Protein AF-M8DMH1-F1 (afdb_monomer)

Organism: NCBI:txid1300222

Nearest PDB structures (foldseek):
  4x42-assembly2_C  TM=5.107E-01  e=1.975E-03  Dengue virus 4 Dominica/814669/1981
  5fuc-assembly2_C  TM=5.162E-01  e=3.017E-02  Homo sapiens
  3uc2-assembly3_C  TM=5.541E-01  e=6.837E-02  Pseudomonas aeruginosa PAO1
  3uc2-assembly4_D  TM=4.811E-01  e=7.220E-02  Pseudomonas aeruginosa PAO1
  1nug-assembly1_A  TM=4.657E-01  e=1.230E+00  Homo sapiens

Mean predicted aligned error: 2.62 Å

Sequence (90 aa):
MHVFGVTKRADGSVVVFLTFAEPAGAASVAFQYSTDQDTWVDAEPDRPVTSTTSYLNIRLPDRASGLYYFRMIVEEGKRAGVSNVASGNI

Solvent-accessible surface area (backbone atoms only — not comparable to full-atom values): 4998 Å² total; per-residue (Å²): 85,42,60,82,48,74,49,79,45,97,89,37,40,30,37,39,34,35,38,40,79,52,41,46,67,36,80,45,75,49,40,31,37,23,77,77,85,76,60,76,41,82,43,54,60,81,60,91,82,51,44,78,42,41,62,53,42,33,54,51,62,70,67,62,66,48,65,36,36,34,36,40,42,28,41,51,47,87,60,47,45,74,50,58,74,23,64,48,80,81

Secondary structure (DSSP, 8-state):
-EEEEEEE-TTS-EEEEEE----TT-SEEEEEEESSSSS-EEEEESS---TT--EEEEEEPTT--SEEEEEEEEESSTT-EEPPPEEEE-

Structure (mmCIF, N/CA/C/O backbone):
data_AF-M8DMH1-F1
#
_entry.id   AF-M8DMH1-F1
#
loop_
_atom_site.group_PDB
_atom_site.id
_atom_site.type_symbol
_atom_site.label_atom_id
_atom_site.label_alt_id
_atom_site.label_comp_id
_atom_site.label_asym_id
_atom_site.label_entity_id
_atom_site.label_seq_id
_atom_site.pdbx_PDB_ins_code
_atom_site.Cartn_x
_atom_site.Cartn_y
_atom_site.Cartn_z
_atom_site.occupancy
_atom_site.B_iso_or_equiv
_atom_site.auth_seq_id
_atom_site.auth_comp_id
_atom_site.auth_asym_id
_atom_site.auth_atom_id
_atom_site.pdbx_PDB_model_num
ATOM 1 N N . MET A 1 1 ? -7.952 4.201 -1.203 1.00 94.25 1 MET A N 1
ATOM 2 C CA . MET A 1 1 ? -6.488 4.375 -1.114 1.00 94.25 1 MET A CA 1
ATOM 3 C C . MET A 1 1 ? -5.977 4.985 -2.409 1.00 94.25 1 MET A C 1
ATOM 5 O O . MET A 1 1 ? -6.560 4.702 -3.452 1.00 94.25 1 MET A O 1
ATOM 9 N N . HIS A 1 2 ? -4.925 5.802 -2.329 1.00 96.94 2 HIS A N 1
ATOM 10 C CA . HIS A 1 2 ? -4.246 6.442 -3.458 1.00 96.94 2 HIS A CA 1
ATOM 11 C C . HIS A 1 2 ? -2.725 6.443 -3.254 1.00 96.94 2 HIS A C 1
ATOM 13 O O . HIS A 1 2 ? -2.254 6.578 -2.124 1.00 96.94 2 HIS A O 1
ATOM 19 N N . VAL A 1 3 ? -1.977 6.348 -4.354 1.00 97.25 3 VAL A N 1
ATOM 20 C CA . VAL A 1 3 ? -0.542 6.664 -4.407 1.00 97.25 3 VAL A CA 1
ATOM 21 C C . VAL A 1 3 ? -0.414 8.150 -4.728 1.00 97.25 3 VAL A C 1
ATOM 23 O O . VAL A 1 3 ? -1.016 8.606 -5.698 1.00 97.25 3 VAL A O 1
ATOM 26 N N . PHE A 1 4 ? 0.345 8.906 -3.936 1.00 95.25 4 PHE A N 1
ATOM 27 C CA . PHE A 1 4 ? 0.534 10.347 -4.168 1.00 95.25 4 PHE A CA 1
ATOM 28 C C . PHE A 1 4 ? 1.996 10.755 -4.387 1.00 95.25 4 PHE A C 1
ATOM 30 O O . PHE A 1 4 ? 2.271 11.915 -4.685 1.00 95.25 4 PHE A O 1
ATOM 37 N N . GLY A 1 5 ? 2.934 9.812 -4.284 1.00 95.62 5 GLY A N 1
ATOM 38 C CA . GLY A 1 5 ? 4.338 10.055 -4.588 1.00 95.62 5 GLY A CA 1
ATOM 39 C C . GLY A 1 5 ? 5.160 8.775 -4.635 1.00 95.62 5 GLY A C 1
ATOM 40 O O . GLY A 1 5 ? 4.756 7.739 -4.099 1.00 95.62 5 GLY A O 1
ATOM 41 N N . VAL A 1 6 ? 6.343 8.875 -5.242 1.00 95.50 6 VAL A N 1
ATOM 42 C CA . VAL A 1 6 ? 7.373 7.831 -5.281 1.00 95.50 6 VAL A CA 1
ATOM 43 C C . VAL A 1 6 ? 8.740 8.505 -5.180 1.00 95.50 6 VAL A C 1
ATOM 45 O O . VAL A 1 6 ? 8.985 9.500 -5.860 1.00 95.50 6 VAL A O 1
ATOM 48 N N . THR A 1 7 ? 9.642 7.952 -4.370 1.00 94.75 7 THR A N 1
ATOM 49 C CA . THR A 1 7 ? 11.042 8.389 -4.291 1.00 94.75 7 THR A CA 1
ATOM 50 C C . THR A 1 7 ? 11.966 7.202 -4.505 1.00 94.75 7 THR A C 1
ATOM 52 O O . THR A 1 7 ? 11.910 6.226 -3.758 1.00 94.75 7 THR A O 1
ATOM 55 N N . LYS A 1 8 ? 12.867 7.320 -5.485 1.00 92.75 8 LYS A N 1
ATOM 56 C CA . LYS A 1 8 ? 14.020 6.427 -5.647 1.00 92.75 8 LYS A CA 1
ATOM 57 C C . LYS A 1 8 ? 15.197 7.018 -4.882 1.00 92.75 8 LYS A C 1
ATOM 59 O O . LYS A 1 8 ? 15.595 8.155 -5.135 1.00 92.75 8 LYS A O 1
ATOM 64 N N . ARG A 1 9 ? 15.723 6.278 -3.914 1.00 88.31 9 ARG A N 1
ATOM 65 C CA . ARG A 1 9 ? 16.876 6.694 -3.112 1.00 88.31 9 ARG A CA 1
ATOM 66 C C . ARG A 1 9 ? 18.177 6.261 -3.788 1.00 88.31 9 ARG A C 1
ATOM 68 O O . ARG A 1 9 ? 18.192 5.360 -4.621 1.00 88.31 9 ARG A O 1
ATOM 75 N N . ALA A 1 10 ? 19.282 6.909 -3.418 1.00 88.62 10 ALA A N 1
ATOM 76 C CA . ALA A 1 10 ? 20.606 6.616 -3.975 1.00 88.62 10 ALA A CA 1
ATOM 77 C C . ALA A 1 10 ? 21.092 5.184 -3.671 1.00 88.62 10 ALA A C 1
ATOM 79 O O . ALA A 1 10 ? 21.897 4.643 -4.422 1.00 88.62 10 ALA A O 1
ATOM 80 N N . ASP A 1 11 ? 20.576 4.565 -2.603 1.00 87.31 11 ASP A N 1
ATOM 81 C CA . ASP A 1 11 ? 20.825 3.164 -2.244 1.00 87.31 11 ASP A CA 1
ATOM 82 C C . ASP A 1 11 ? 20.049 2.160 -3.122 1.00 87.31 11 ASP A C 1
ATOM 84 O O . ASP A 1 11 ? 20.218 0.955 -2.974 1.00 87.31 11 ASP A O 1
ATOM 88 N N . GLY A 1 12 ? 19.222 2.640 -4.058 1.00 87.12 12 GLY A N 1
ATOM 89 C CA . GLY A 1 12 ? 18.391 1.814 -4.931 1.00 87.12 12 GLY A CA 1
ATOM 90 C C . GLY A 1 12 ? 17.029 1.454 -4.340 1.00 87.12 12 GLY A C 1
ATOM 91 O O . GLY A 1 12 ? 16.204 0.889 -5.061 1.00 87.12 12 GLY A O 1
ATOM 92 N N . SER A 1 13 ? 16.757 1.814 -3.083 1.00 89.25 13 SER A N 1
ATOM 93 C CA . SER A 1 13 ? 15.455 1.566 -2.472 1.00 89.25 13 SER A CA 1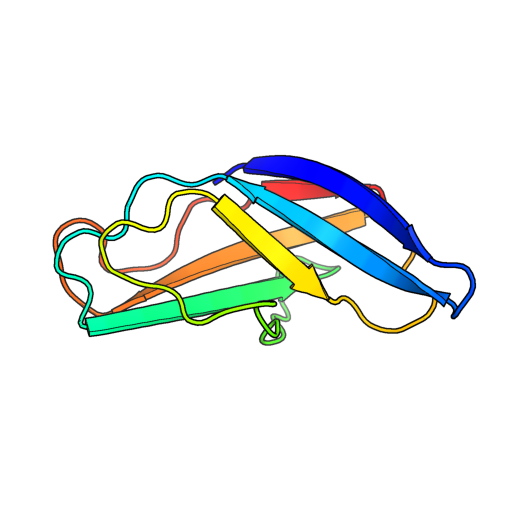
ATOM 94 C C . SER A 1 13 ? 14.391 2.498 -3.045 1.00 89.25 13 SER A C 1
ATOM 96 O O . SER A 1 13 ? 14.625 3.684 -3.314 1.00 89.25 13 SER A O 1
ATOM 98 N N . VAL A 1 14 ? 13.193 1.951 -3.232 1.00 94.62 14 VAL A N 1
ATOM 99 C CA . VAL A 1 14 ? 12.035 2.700 -3.711 1.00 94.62 14 VAL A CA 1
ATOM 100 C C . VAL A 1 14 ? 11.036 2.836 -2.576 1.00 94.62 14 VAL A C 1
ATOM 102 O O . VAL A 1 14 ? 10.645 1.850 -1.953 1.00 94.62 14 VAL A O 1
ATOM 105 N N . VAL A 1 15 ? 10.612 4.069 -2.320 1.00 95.00 15 VAL A N 1
ATOM 106 C CA . VAL A 1 15 ? 9.603 4.394 -1.312 1.00 95.00 15 VAL A CA 1
ATOM 107 C C . VAL A 1 15 ? 8.367 4.949 -1.998 1.00 95.00 15 VAL A C 1
ATOM 109 O O . VAL A 1 15 ? 8.468 5.881 -2.796 1.00 95.00 15 VAL A O 1
ATOM 112 N N . VAL A 1 16 ? 7.206 4.389 -1.671 1.00 97.44 16 VAL A N 1
ATOM 113 C CA . VAL A 1 16 ? 5.906 4.805 -2.207 1.00 97.44 16 VAL A CA 1
ATOM 114 C C . VAL A 1 16 ? 5.099 5.465 -1.101 1.00 97.44 16 VAL A C 1
ATOM 116 O O . VAL A 1 16 ? 4.979 4.917 -0.006 1.00 97.44 16 VAL A O 1
ATOM 119 N N . PHE A 1 17 ? 4.536 6.632 -1.400 1.00 97.38 17 PHE A N 1
ATOM 120 C CA . PHE A 1 17 ? 3.739 7.419 -0.468 1.00 97.38 17 PHE A CA 1
ATOM 121 C C . PHE A 1 17 ? 2.252 7.137 -0.711 1.00 97.38 17 PHE A C 1
ATOM 123 O O . PHE A 1 17 ? 1.727 7.397 -1.802 1.00 97.38 17 PHE A O 1
ATOM 130 N N . LEU A 1 18 ? 1.577 6.592 0.302 1.00 98.00 18 LEU A N 1
ATOM 131 C CA . LEU A 1 18 ? 0.177 6.173 0.240 1.00 98.00 18 LEU A CA 1
ATOM 132 C C . LEU A 1 18 ? -0.698 7.050 1.128 1.00 98.00 18 LEU A C 1
ATOM 134 O O . LEU A 1 18 ? -0.326 7.363 2.256 1.00 98.00 18 LEU A O 1
ATOM 138 N N . THR A 1 19 ? -1.893 7.386 0.647 1.00 97.81 19 THR A N 1
ATOM 139 C CA . THR A 1 19 ? -2.957 7.992 1.458 1.00 97.81 19 THR A CA 1
ATOM 140 C C . THR A 1 19 ? -4.232 7.159 1.398 1.00 97.81 19 THR A C 1
ATOM 142 O O . THR A 1 19 ? -4.578 6.547 0.378 1.00 97.81 19 THR A O 1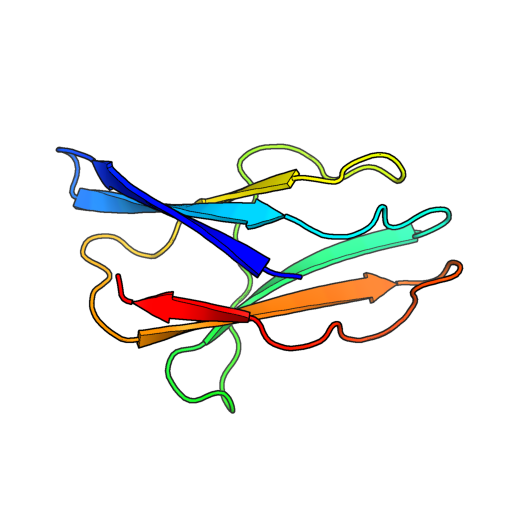
ATOM 145 N N . PHE A 1 20 ? -4.932 7.092 2.521 1.00 97.00 20 PHE A N 1
ATOM 146 C CA . PHE A 1 20 ? -6.128 6.286 2.705 1.00 97.00 20 PHE A CA 1
ATOM 147 C C . PHE A 1 20 ? -6.981 6.872 3.826 1.00 97.00 20 PHE A C 1
ATOM 149 O O . PHE A 1 20 ? -6.532 7.678 4.635 1.00 97.00 20 PHE A O 1
ATOM 156 N N . ALA A 1 21 ? -8.249 6.476 3.852 1.00 96.38 21 ALA A N 1
ATOM 157 C CA . ALA A 1 21 ? -9.126 6.865 4.938 1.00 96.38 21 ALA A CA 1
ATOM 158 C C . ALA A 1 21 ? -8.782 6.072 6.204 1.00 96.38 21 ALA A C 1
ATOM 160 O O . ALA A 1 21 ? -8.505 4.876 6.117 1.00 96.38 21 ALA A O 1
ATOM 161 N N . GLU A 1 22 ? -8.857 6.737 7.355 1.00 96.50 22 GLU A N 1
ATOM 162 C CA . GLU A 1 22 ? -8.489 6.169 8.652 1.00 96.50 22 GLU A CA 1
ATOM 163 C C . GLU A 1 22 ? -9.191 4.822 8.922 1.00 96.50 22 GLU A C 1
ATOM 165 O O . GLU A 1 22 ? -10.422 4.729 8.772 1.00 96.50 22 GLU A O 1
ATOM 170 N N . PRO A 1 23 ? -8.444 3.777 9.333 1.00 95.31 23 PRO A N 1
ATOM 171 C CA . PRO A 1 23 ? -8.978 2.453 9.639 1.00 95.31 23 PRO A CA 1
ATOM 172 C C . PRO A 1 23 ? -9.551 2.420 11.067 1.00 95.31 23 PRO A C 1
ATOM 174 O O . PRO A 1 23 ? -9.129 1.649 11.927 1.00 95.31 23 PRO A O 1
ATOM 177 N N . ALA A 1 24 ? -10.511 3.304 11.350 1.00 94.94 24 ALA A N 1
ATOM 178 C CA . ALA A 1 24 ? -11.078 3.463 12.684 1.00 94.94 24 ALA A CA 1
ATOM 179 C C . ALA A 1 24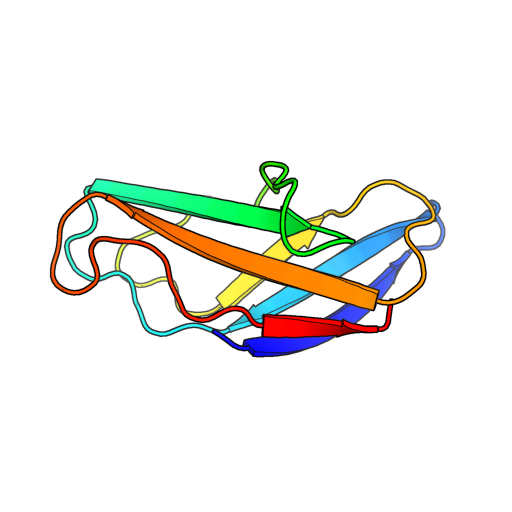 ? -11.717 2.159 13.201 1.00 94.94 24 ALA A C 1
ATOM 181 O O . ALA A 1 24 ? -12.636 1.606 12.584 1.00 94.94 24 ALA A O 1
ATOM 182 N N . GLY A 1 25 ? -11.249 1.707 14.367 1.00 94.38 25 GLY A N 1
ATOM 183 C CA . GLY A 1 25 ? -11.696 0.468 15.006 1.00 94.38 25 GLY A CA 1
ATOM 184 C C . GLY A 1 25 ? -11.127 -0.813 14.390 1.00 94.38 25 GLY A C 1
ATOM 185 O O . GLY A 1 25 ? -11.625 -1.880 14.727 1.00 94.38 25 GLY A O 1
ATOM 186 N N . ALA A 1 26 ? -10.140 -0.721 13.493 1.00 96.25 26 ALA A N 1
ATOM 187 C CA . ALA A 1 26 ? -9.434 -1.893 12.986 1.00 96.25 26 ALA A CA 1
ATOM 188 C C . ALA A 1 26 ? -8.572 -2.532 14.082 1.00 96.25 26 ALA A C 1
ATOM 190 O O . ALA A 1 26 ? -7.872 -1.826 14.814 1.00 96.25 26 ALA A O 1
ATOM 191 N N . ALA A 1 27 ? -8.597 -3.860 14.156 1.00 94.31 27 ALA A N 1
ATOM 192 C CA . ALA A 1 27 ? -7.720 -4.644 15.018 1.00 94.31 27 ALA A CA 1
ATOM 193 C C . ALA A 1 27 ? -6.302 -4.726 14.436 1.00 94.31 27 ALA A C 1
ATOM 195 O O . ALA A 1 27 ? -5.316 -4.639 15.166 1.00 94.31 27 ALA A O 1
ATOM 196 N N . SER A 1 28 ? -6.196 -4.855 13.111 1.00 94.00 28 SER A N 1
ATOM 197 C CA . SER A 1 28 ? -4.922 -4.796 12.398 1.00 94.00 28 SER A CA 1
ATOM 198 C C . SER A 1 28 ? -5.098 -4.289 10.970 1.00 94.00 28 SER A C 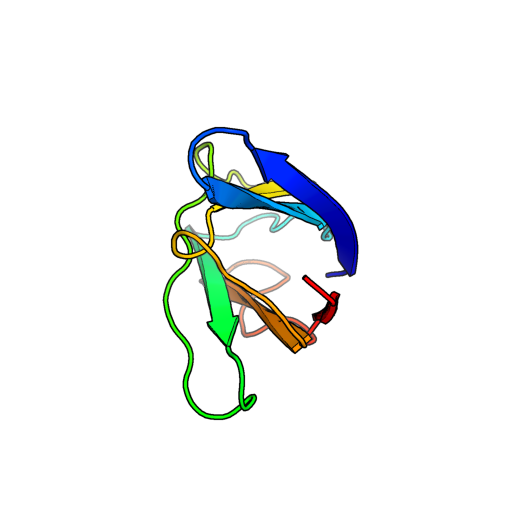1
ATOM 200 O O . SER A 1 28 ? -6.199 -4.304 10.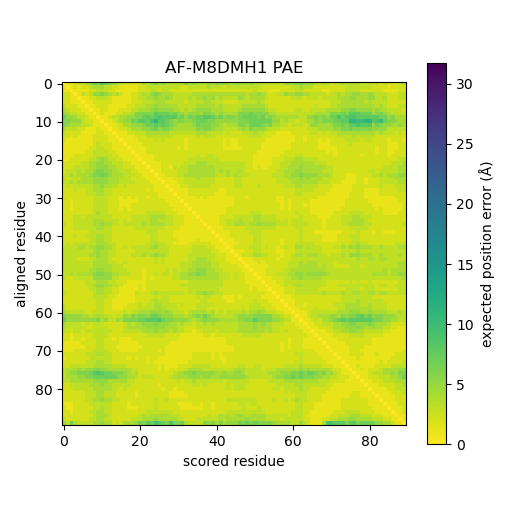412 1.00 94.00 28 SER A O 1
ATOM 202 N N . VAL A 1 29 ? -4.002 -3.796 10.393 1.00 96.19 29 VAL A N 1
ATOM 203 C CA . VAL A 1 29 ? -3.957 -3.308 9.016 1.00 96.19 29 VAL A CA 1
ATOM 204 C C . VAL A 1 29 ? -2.668 -3.786 8.367 1.00 96.19 29 VAL A C 1
ATOM 206 O O . VAL A 1 29 ? -1.584 -3.522 8.886 1.00 96.19 29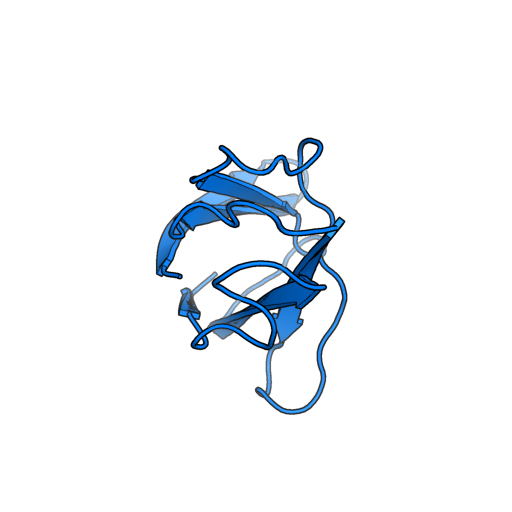 VAL A O 1
ATOM 209 N N . ALA A 1 30 ? -2.791 -4.440 7.217 1.00 96.12 30 ALA A N 1
ATOM 210 C CA . ALA A 1 30 ? -1.671 -4.838 6.375 1.00 96.12 30 ALA A CA 1
ATOM 211 C C . ALA A 1 30 ? -1.723 -4.103 5.033 1.00 96.12 30 ALA A C 1
ATOM 213 O O . ALA A 1 30 ? -2.793 -3.749 4.530 1.00 96.12 30 ALA A O 1
ATOM 214 N N . PHE A 1 31 ? -0.555 -3.884 4.440 1.00 97.62 31 PHE A N 1
ATOM 215 C CA . PHE A 1 31 ? -0.414 -3.298 3.112 1.00 97.6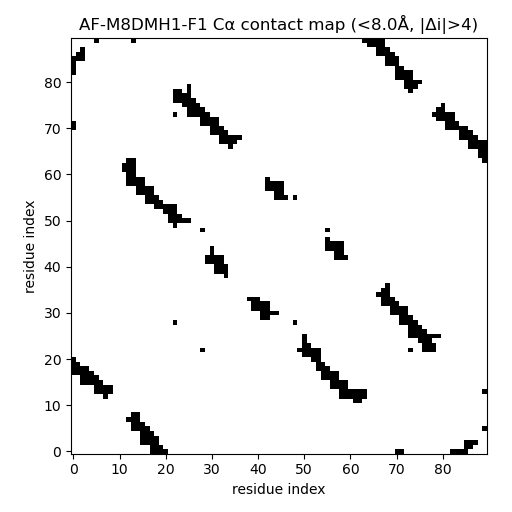2 31 PHE A CA 1
ATOM 216 C C . PHE A 1 31 ? 0.231 -4.321 2.203 1.00 97.62 31 PHE A C 1
ATOM 218 O O . PHE A 1 31 ? 1.142 -5.028 2.614 1.00 97.62 31 PHE A O 1
ATOM 225 N N . GLN A 1 32 ? -0.242 -4.388 0.967 1.00 98.00 32 GLN A N 1
ATOM 226 C CA . GLN A 1 32 ? 0.294 -5.301 -0.026 1.00 98.00 32 GLN A CA 1
ATOM 227 C C . GLN A 1 32 ? 0.547 -4.574 -1.331 1.00 98.00 32 GLN A C 1
ATOM 229 O O . GLN A 1 32 ? -0.176 -3.633 -1.679 1.00 98.00 32 GLN A O 1
ATOM 234 N N . TYR A 1 33 ? 1.544 -5.050 -2.066 1.00 97.94 33 TYR A N 1
ATOM 235 C CA . TYR A 1 33 ? 1.799 -4.635 -3.435 1.00 97.94 33 TYR A CA 1
ATOM 236 C C . TYR A 1 33 ? 1.795 -5.827 -4.393 1.00 97.94 33 TYR A C 1
ATOM 238 O O . TYR A 1 33 ? 1.937 -6.979 -3.986 1.00 97.94 33 TYR A O 1
ATOM 246 N N . SER A 1 34 ? 1.611 -5.535 -5.674 1.00 98.19 34 SER A N 1
ATOM 247 C CA . SER A 1 34 ? 1.573 -6.516 -6.754 1.00 98.19 34 SER A CA 1
ATOM 248 C C . SER A 1 34 ? 2.044 -5.885 -8.066 1.00 98.19 34 SER A C 1
ATOM 250 O O . SER A 1 34 ? 1.940 -4.670 -8.244 1.00 98.19 34 SER A O 1
ATOM 252 N N . THR A 1 35 ? 2.544 -6.701 -8.993 1.00 97.88 35 THR A N 1
ATOM 253 C CA . THR A 1 35 ? 2.877 -6.299 -10.373 1.00 97.88 35 THR A CA 1
ATOM 254 C C . THR A 1 35 ? 1.884 -6.837 -11.408 1.00 97.88 35 THR A C 1
ATOM 256 O O . THR A 1 35 ? 1.920 -6.414 -12.560 1.00 97.88 35 THR A O 1
ATOM 259 N N . ASP A 1 36 ? 0.991 -7.750 -11.013 1.00 97.44 36 ASP A N 1
ATOM 260 C CA . ASP A 1 36 ? 0.050 -8.469 -11.889 1.00 97.44 36 ASP A CA 1
ATOM 261 C C . ASP A 1 36 ? -1.421 -8.386 -11.423 1.00 97.44 36 ASP A C 1
ATOM 263 O O . ASP A 1 36 ? -2.312 -8.744 -12.180 1.00 97.44 36 ASP A O 1
ATOM 267 N N . GLN A 1 37 ? -1.681 -7.847 -10.225 1.00 97.25 37 GLN A N 1
ATOM 268 C CA . GLN A 1 37 ? -2.969 -7.830 -9.507 1.00 97.25 37 GLN A CA 1
ATOM 269 C C . GLN A 1 37 ? -3.479 -9.197 -9.019 1.00 97.25 37 GLN A C 1
ATOM 271 O O . GLN A 1 37 ? -4.499 -9.243 -8.324 1.00 97.25 37 GLN A O 1
ATOM 276 N N . ASP A 1 38 ? -2.736 -10.274 -9.263 1.00 97.00 38 ASP A N 1
ATOM 277 C CA . ASP A 1 38 ? -3.090 -11.639 -8.867 1.00 97.00 38 ASP A CA 1
ATOM 278 C C . ASP A 1 38 ? -2.235 -12.110 -7.685 1.00 97.00 38 ASP A C 1
ATOM 280 O O . ASP A 1 38 ? -2.752 -12.600 -6.676 1.00 97.00 38 ASP A O 1
ATOM 284 N N . THR A 1 39 ? -0.923 -11.889 -7.770 1.00 97.81 39 THR A N 1
ATOM 285 C CA . THR A 1 39 ? 0.054 -12.241 -6.742 1.00 97.81 39 THR A CA 1
ATOM 286 C C . THR A 1 39 ? 0.344 -11.024 -5.877 1.00 97.81 39 THR A C 1
ATOM 288 O O . THR A 1 39 ? 0.833 -10.002 -6.362 1.00 97.81 39 THR A O 1
ATOM 291 N N . TRP A 1 40 ? 0.063 -11.129 -4.580 1.00 98.06 40 TRP A N 1
ATOM 292 C CA . TRP A 1 40 ? 0.225 -10.029 -3.632 1.00 98.06 40 TRP A CA 1
ATOM 293 C C . TRP A 1 40 ? 1.308 -10.347 -2.610 1.00 98.06 40 TRP A C 1
ATOM 295 O O . TRP A 1 40 ? 1.341 -11.442 -2.050 1.00 98.06 40 TRP A O 1
ATOM 305 N N . VAL A 1 41 ? 2.180 -9.371 -2.369 1.00 97.50 41 VAL A N 1
ATOM 306 C CA . VAL A 1 41 ? 3.282 -9.454 -1.408 1.00 97.50 41 VAL A CA 1
ATOM 307 C C . VAL A 1 41 ? 3.051 -8.433 -0.307 1.00 97.50 41 VAL A C 1
ATOM 309 O O . VAL A 1 41 ? 2.673 -7.295 -0.595 1.00 97.50 41 VAL A O 1
ATOM 312 N N . ASP A 1 42 ? 3.294 -8.828 0.941 1.00 96.75 42 ASP A N 1
ATOM 313 C CA . ASP A 1 42 ? 3.217 -7.919 2.079 1.00 96.75 42 ASP A CA 1
ATOM 314 C C . ASP A 1 42 ? 4.282 -6.822 1.965 1.00 96.75 42 ASP A C 1
ATOM 316 O O . ASP A 1 42 ? 5.460 -7.061 1.682 1.00 96.75 42 ASP A O 1
ATOM 320 N N . ALA A 1 43 ? 3.831 -5.587 2.142 1.00 95.19 43 ALA A N 1
ATOM 321 C CA . ALA A 1 43 ? 4.663 -4.404 2.188 1.00 95.19 43 ALA A CA 1
ATOM 322 C C . ALA A 1 43 ? 5.045 -4.117 3.639 1.00 95.19 43 ALA A C 1
ATOM 324 O O . ALA A 1 43 ? 4.206 -4.250 4.527 1.00 95.19 43 ALA A O 1
ATOM 325 N N . GLU A 1 44 ? 6.265 -3.634 3.857 1.00 92.69 44 GLU A N 1
ATOM 326 C CA . GLU A 1 44 ? 6.697 -3.155 5.169 1.00 92.69 44 GLU A CA 1
ATOM 327 C C . GLU A 1 44 ? 6.413 -1.646 5.285 1.00 92.69 44 GLU A C 1
ATOM 329 O O . GLU A 1 44 ? 7.006 -0.852 4.533 1.00 92.69 44 GLU A O 1
ATOM 334 N N . PRO A 1 45 ? 5.508 -1.219 6.185 1.00 94.62 45 PRO A N 1
ATOM 335 C CA . PRO A 1 45 ? 5.310 0.188 6.505 1.00 94.62 45 PRO A CA 1
ATOM 336 C C . PRO A 1 45 ? 6.543 0.783 7.189 1.00 94.62 45 PRO A C 1
ATOM 338 O O . PRO A 1 45 ? 7.203 0.136 7.994 1.00 94.62 45 PRO A O 1
ATOM 341 N N . ASP A 1 46 ? 6.821 2.063 6.951 1.00 93.62 46 ASP A N 1
ATOM 342 C CA . ASP A 1 46 ? 7.904 2.779 7.636 1.00 93.62 46 ASP A CA 1
ATOM 343 C C . ASP A 1 46 ? 7.633 3.060 9.125 1.00 93.62 46 ASP A C 1
ATOM 345 O O . ASP A 1 46 ? 8.538 3.471 9.857 1.00 93.62 46 ASP A O 1
ATOM 349 N N . ARG A 1 47 ? 6.392 2.853 9.574 1.00 94.44 47 ARG A N 1
ATOM 350 C CA . ARG A 1 47 ? 5.952 3.005 10.963 1.00 94.44 47 ARG A CA 1
ATOM 351 C C . ARG A 1 47 ? 4.709 2.156 11.255 1.00 94.44 47 ARG A C 1
ATOM 353 O O . ARG A 1 47 ? 3.958 1.850 10.328 1.00 94.44 47 ARG A O 1
ATOM 360 N N . PRO A 1 48 ? 4.421 1.858 12.536 1.00 93.56 48 PRO A N 1
ATOM 361 C CA . PRO A 1 48 ? 3.179 1.200 12.927 1.00 93.56 48 PRO A CA 1
ATOM 362 C C . PRO A 1 48 ? 1.939 1.957 12.439 1.00 93.56 48 PRO A C 1
ATOM 364 O O . PRO A 1 48 ? 1.875 3.187 12.516 1.00 93.56 48 PRO A O 1
ATOM 367 N N . VAL A 1 49 ? 0.939 1.210 11.975 1.00 94.12 49 VAL A N 1
ATOM 368 C CA . VAL A 1 49 ? -0.344 1.750 11.514 1.00 94.12 49 VAL A CA 1
ATOM 369 C C . VAL A 1 49 ? -1.337 1.709 12.668 1.00 94.12 49 VAL A C 1
ATOM 371 O O . VAL A 1 49 ? -1.577 0.662 13.263 1.00 94.12 49 VAL A O 1
ATOM 374 N N . THR A 1 50 ? -1.914 2.861 12.988 1.00 92.44 50 THR A N 1
ATOM 375 C CA . THR A 1 50 ? -2.931 3.015 14.035 1.00 92.44 50 THR A CA 1
ATOM 376 C C . THR A 1 50 ? -4.296 3.335 13.431 1.00 92.44 50 THR A C 1
ATOM 378 O O . THR A 1 50 ? -4.412 3.684 12.254 1.00 92.44 50 THR A O 1
ATOM 381 N N . SER A 1 51 ? -5.337 3.307 14.262 1.00 91.06 51 SER A N 1
ATOM 382 C CA . SER A 1 51 ? -6.712 3.653 13.877 1.00 91.06 51 SER A CA 1
ATOM 383 C C . SER A 1 51 ? -6.901 5.089 13.368 1.00 91.06 51 SER A C 1
ATOM 385 O O . SER A 1 51 ? -7.934 5.368 12.769 1.00 91.06 51 SER A O 1
ATOM 387 N N . THR A 1 52 ? -5.921 5.977 13.573 1.00 93.12 52 THR A N 1
ATOM 388 C CA . THR A 1 52 ? -5.918 7.380 13.117 1.00 93.12 52 THR A CA 1
ATOM 389 C C . THR A 1 52 ? -4.925 7.642 11.980 1.00 93.12 52 THR A C 1
ATOM 391 O O . THR A 1 52 ? -4.733 8.780 11.556 1.00 93.12 52 THR A O 1
ATOM 394 N N . THR A 1 53 ? -4.248 6.608 11.477 1.00 95.69 53 THR A N 1
ATOM 395 C CA . THR A 1 53 ? -3.297 6.766 10.373 1.00 95.69 53 THR A CA 1
ATOM 396 C C . THR A 1 53 ? -4.052 6.971 9.058 1.00 95.69 53 THR A C 1
ATOM 398 O O . THR A 1 53 ? -4.927 6.182 8.714 1.00 95.69 53 THR A O 1
ATOM 401 N N . SER A 1 54 ? -3.695 8.014 8.306 1.00 96.38 54 SER A N 1
ATOM 402 C CA . SER A 1 54 ? -4.307 8.369 7.009 1.00 96.38 54 SER A CA 1
ATOM 403 C C . SER A 1 54 ? -3.300 8.485 5.855 1.00 96.38 54 SER A C 1
ATOM 405 O O . SER A 1 54 ? -3.664 8.695 4.692 1.00 96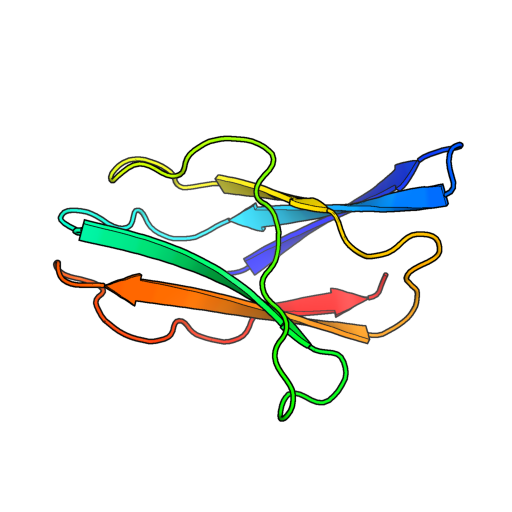.38 54 SER A O 1
ATOM 407 N N . TYR A 1 55 ? -2.014 8.335 6.166 1.00 96.94 55 TYR A N 1
ATOM 408 C CA . TYR A 1 55 ? -0.926 8.255 5.201 1.00 96.94 55 TYR A CA 1
ATOM 409 C C . TYR A 1 55 ? 0.215 7.410 5.765 1.00 96.94 55 TYR A C 1
ATOM 411 O O . TYR A 1 55 ? 0.403 7.358 6.985 1.00 96.94 55 TYR A O 1
ATOM 419 N N . LEU A 1 56 ? 0.986 6.764 4.895 1.00 96.44 56 LEU A N 1
ATOM 420 C CA . LEU A 1 56 ? 2.182 6.009 5.277 1.00 96.44 56 LEU A CA 1
ATOM 421 C C . LEU A 1 56 ? 3.116 5.843 4.073 1.00 96.44 56 LEU A C 1
ATOM 423 O O . LEU A 1 56 ? 2.680 6.014 2.929 1.00 96.44 56 LEU A O 1
ATOM 427 N N . ASN A 1 57 ? 4.371 5.475 4.330 1.00 96.19 57 ASN A N 1
ATOM 428 C CA . ASN A 1 57 ? 5.314 5.146 3.268 1.00 96.19 57 ASN A CA 1
ATOM 429 C C . ASN A 1 57 ? 5.676 3.666 3.324 1.00 96.19 57 ASN A C 1
ATOM 431 O O . ASN A 1 57 ? 6.046 3.162 4.382 1.00 96.19 57 ASN A O 1
ATOM 435 N N . ILE A 1 58 ? 5.569 2.969 2.197 1.00 95.56 58 ILE A N 1
ATOM 436 C CA . ILE A 1 58 ? 6.009 1.575 2.097 1.00 95.56 58 ILE A CA 1
ATOM 437 C C . ILE A 1 58 ? 7.298 1.498 1.293 1.00 95.56 58 ILE A C 1
ATOM 439 O O . ILE A 1 58 ? 7.501 2.261 0.341 1.00 95.56 58 ILE A O 1
ATOM 443 N N . ARG A 1 59 ? 8.167 0.561 1.670 1.00 93.12 59 ARG A N 1
ATOM 444 C CA . ARG A 1 59 ? 9.367 0.238 0.899 1.00 93.12 59 ARG A CA 1
ATOM 445 C C . ARG A 1 59 ? 9.051 -0.886 -0.089 1.00 93.12 59 ARG A C 1
ATOM 447 O O . ARG A 1 59 ? 8.492 -1.910 0.290 1.00 93.12 59 ARG A O 1
ATOM 454 N N . LEU A 1 60 ? 9.423 -0.687 -1.348 1.00 93.81 60 LEU A N 1
ATOM 455 C CA . LEU A 1 60 ? 9.437 -1.726 -2.377 1.00 93.81 60 LEU A CA 1
ATOM 456 C C . LEU A 1 60 ? 10.825 -2.385 -2.463 1.00 93.81 60 LEU A C 1
ATOM 458 O O . LEU A 1 60 ? 11.795 -1.810 -1.958 1.00 93.81 60 LEU A O 1
ATOM 462 N N . PRO A 1 61 ? 10.945 -3.555 -3.121 1.00 91.25 61 PRO A N 1
ATOM 463 C CA . PRO A 1 61 ? 12.240 -4.164 -3.405 1.00 91.25 61 PRO A CA 1
ATOM 464 C C . PRO A 1 61 ? 13.211 -3.187 -4.080 1.00 91.25 61 PRO A C 1
ATOM 466 O O . PRO A 1 61 ? 12.801 -2.306 -4.845 1.00 91.25 61 PRO A O 1
ATOM 469 N N . ASP A 1 62 ? 14.507 -3.358 -3.817 1.00 89.31 62 ASP A N 1
ATOM 470 C CA . ASP A 1 62 ? 15.536 -2.523 -4.432 1.00 89.31 62 ASP A CA 1
ATOM 471 C C . ASP A 1 62 ? 15.444 -2.595 -5.958 1.00 89.31 62 ASP A C 1
ATOM 473 O O . ASP A 1 62 ? 15.238 -3.659 -6.545 1.00 89.31 62 ASP A O 1
ATOM 477 N N . ARG A 1 63 ? 15.616 -1.440 -6.607 1.00 87.12 63 ARG A N 1
ATOM 478 C CA . ARG A 1 63 ? 15.514 -1.283 -8.066 1.00 87.12 63 ARG A CA 1
ATOM 479 C C . ARG A 1 63 ? 14.133 -1.633 -8.642 1.00 87.12 63 ARG A C 1
ATOM 481 O O . ARG A 1 63 ? 14.041 -1.913 -9.837 1.00 87.12 63 ARG A O 1
ATOM 488 N N . ALA A 1 64 ? 13.065 -1.569 -7.839 1.00 92.94 64 ALA A N 1
ATOM 489 C CA . ALA A 1 64 ? 11.695 -1.640 -8.347 1.00 92.94 64 ALA A CA 1
ATOM 490 C C . ALA A 1 64 ? 11.474 -0.621 -9.481 1.00 92.94 64 ALA A C 1
ATOM 492 O O . ALA A 1 64 ? 11.927 0.528 -9.417 1.00 92.94 64 ALA A O 1
ATOM 493 N N . SER A 1 65 ? 10.801 -1.063 -10.542 1.00 94.38 65 SER A N 1
ATOM 494 C CA . SER A 1 65 ? 10.491 -0.234 -11.706 1.00 94.38 65 SER A CA 1
ATOM 495 C C . SER A 1 65 ? 9.244 -0.734 -12.426 1.00 94.38 65 SER A C 1
ATOM 497 O O . SER A 1 65 ? 8.954 -1.930 -12.410 1.00 94.38 65 SER A O 1
ATOM 499 N N . GLY A 1 66 ? 8.521 0.183 -13.068 1.00 95.81 66 GLY A N 1
ATOM 500 C CA . GLY A 1 66 ? 7.310 -0.135 -13.824 1.00 95.81 66 GLY A CA 1
ATOM 501 C C . GLY A 1 66 ? 6.032 -0.014 -12.997 1.00 95.81 66 GLY A C 1
ATOM 502 O O . GLY A 1 66 ? 5.996 0.656 -11.968 1.00 95.81 66 GLY A O 1
ATOM 503 N N . LEU A 1 67 ? 4.945 -0.617 -13.476 1.00 97.31 67 LEU A N 1
ATOM 504 C CA . LEU A 1 67 ? 3.630 -0.463 -12.862 1.00 97.31 67 LEU A CA 1
ATOM 505 C C . LEU A 1 67 ? 3.472 -1.378 -11.645 1.00 97.31 67 LEU A C 1
ATOM 507 O O . LEU A 1 67 ? 3.578 -2.596 -11.759 1.00 97.31 67 LEU A O 1
ATOM 511 N N . TYR A 1 68 ? 3.165 -0.772 -10.502 1.00 97.81 68 TYR A N 1
ATOM 512 C CA . TYR A 1 68 ? 2.823 -1.470 -9.269 1.00 97.81 68 TYR A CA 1
ATOM 513 C C . TYR A 1 68 ? 1.397 -1.138 -8.846 1.00 97.81 68 TYR A C 1
ATOM 515 O O . TYR A 1 68 ? 0.895 -0.028 -9.055 1.00 97.81 68 TYR A O 1
ATOM 523 N N . TYR A 1 69 ? 0.773 -2.113 -8.204 1.00 98.31 69 TYR A N 1
ATOM 524 C CA . TYR A 1 69 ? -0.551 -2.043 -7.613 1.00 98.31 69 TYR A CA 1
ATOM 525 C C . TYR A 1 69 ? -0.435 -2.200 -6.109 1.00 98.31 69 TYR A C 1
ATOM 527 O O . TYR A 1 69 ? 0.432 -2.917 -5.625 1.00 98.31 69 TYR A O 1
ATOM 535 N N . PHE A 1 70 ? -1.322 -1.549 -5.374 1.00 98.25 70 PHE A N 1
ATOM 536 C CA . PHE A 1 70 ? -1.292 -1.477 -3.924 1.00 98.25 70 PHE A CA 1
ATOM 537 C C . PHE A 1 70 ? -2.695 -1.704 -3.386 1.00 98.25 70 PHE A C 1
ATOM 539 O O . PHE A 1 70 ? -3.658 -1.133 -3.905 1.00 98.25 70 PHE A O 1
ATOM 546 N N . ARG A 1 71 ? -2.811 -2.467 -2.301 1.00 98.06 71 ARG A N 1
ATOM 547 C CA . ARG A 1 71 ? -4.052 -2.594 -1.527 1.00 98.06 71 ARG A CA 1
ATOM 548 C C . ARG A 1 71 ? -3.766 -2.598 -0.030 1.00 98.06 71 ARG A C 1
ATOM 550 O O . ARG A 1 71 ? -2.648 -2.874 0.397 1.00 98.06 71 ARG A O 1
ATOM 557 N N . MET A 1 72 ? -4.794 -2.297 0.746 1.00 96.94 72 MET A N 1
ATOM 558 C CA . MET A 1 72 ? -4.804 -2.399 2.200 1.00 96.94 72 MET A CA 1
ATOM 559 C C . MET A 1 72 ? -5.772 -3.514 2.603 1.00 96.94 72 MET A C 1
ATOM 561 O O . MET A 1 72 ? -6.865 -3.602 2.041 1.00 96.94 72 MET A O 1
ATOM 565 N N . ILE A 1 73 ? -5.381 -4.344 3.566 1.00 97.62 73 ILE A N 1
ATOM 566 C CA . ILE A 1 73 ? -6.239 -5.335 4.222 1.00 97.62 73 ILE A CA 1
ATOM 567 C C . ILE A 1 73 ? -6.497 -4.832 5.636 1.00 97.62 73 ILE A C 1
ATOM 569 O O . ILE A 1 73 ? -5.552 -4.543 6.368 1.00 97.62 73 ILE A O 1
ATOM 573 N N . VAL A 1 74 ? -7.767 -4.688 5.997 1.00 96.94 74 VAL A N 1
ATOM 574 C CA . VAL A 1 74 ? -8.193 -4.213 7.314 1.00 96.94 74 VAL A CA 1
ATOM 575 C C . VAL A 1 74 ? -8.930 -5.337 8.020 1.00 96.94 74 VAL A C 1
ATOM 577 O O . VAL A 1 74 ? -9.951 -5.814 7.524 1.00 96.94 74 VAL A O 1
ATOM 580 N N . GLU A 1 75 ? -8.443 -5.720 9.192 1.00 96.75 75 GLU A N 1
ATOM 581 C CA . GLU A 1 75 ? -9.127 -6.668 10.064 1.00 96.75 75 GLU A CA 1
ATOM 582 C C . GLU A 1 75 ? -10.024 -5.902 11.03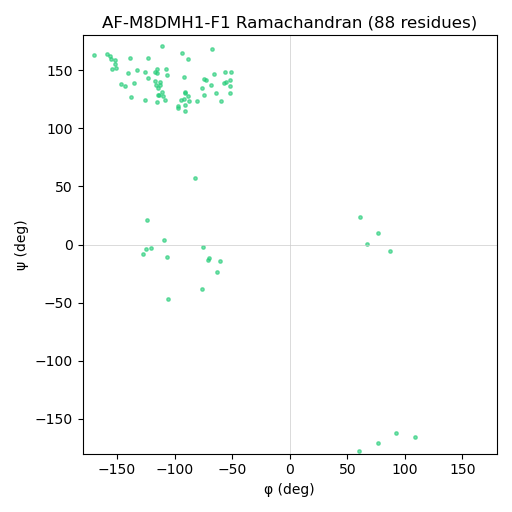8 1.00 96.75 75 GLU A C 1
ATOM 584 O O . GLU A 1 75 ? -9.558 -5.022 11.767 1.00 96.75 75 GLU A O 1
ATOM 589 N N . GLU A 1 76 ? -11.308 -6.259 11.059 1.00 95.19 76 GLU A N 1
ATOM 590 C CA . GLU A 1 76 ? -12.345 -5.648 11.900 1.00 95.19 76 GLU A CA 1
ATOM 591 C C . GLU A 1 76 ? -12.576 -4.132 11.678 1.00 95.19 76 GLU A C 1
ATOM 593 O O . GLU A 1 76 ? -12.036 -3.484 10.778 1.00 95.19 76 GLU A O 1
ATOM 598 N N . GLY A 1 77 ? -13.479 -3.555 12.475 1.00 93.31 77 GLY A N 1
ATOM 599 C CA . GLY A 1 77 ? -13.839 -2.141 12.405 1.00 93.31 77 GLY A CA 1
ATOM 600 C C . GLY A 1 77 ? -14.761 -1.774 11.238 1.00 93.31 77 GLY A C 1
ATOM 601 O O . GLY A 1 77 ? -15.305 -2.613 10.522 1.00 93.31 77 GLY A O 1
ATOM 602 N N . LYS A 1 78 ? -14.960 -0.464 11.035 1.00 91.69 78 LYS A N 1
ATOM 603 C CA . LYS A 1 78 ? -15.921 0.063 10.038 1.00 91.69 78 LYS A CA 1
ATOM 604 C C . LYS A 1 78 ? -15.483 -0.132 8.585 1.00 91.69 78 LYS A C 1
ATOM 606 O O . LYS A 1 78 ? -16.265 0.122 7.673 1.00 91.69 78 LYS A O 1
ATOM 611 N N . ARG A 1 79 ? -14.216 -0.485 8.375 1.00 94.00 79 ARG A N 1
ATOM 612 C CA . ARG A 1 79 ? -13.582 -0.606 7.058 1.00 94.00 79 ARG A CA 1
ATOM 613 C C . ARG A 1 79 ? -12.975 -1.990 6.838 1.00 94.00 79 ARG A C 1
ATOM 615 O O . ARG A 1 79 ? -12.086 -2.100 6.003 1.00 94.00 79 ARG A O 1
ATOM 622 N N . ALA A 1 80 ? -13.435 -2.997 7.584 1.00 96.56 80 ALA A N 1
ATOM 623 C CA . ALA A 1 80 ? -12.966 -4.370 7.455 1.00 96.56 80 ALA A CA 1
ATOM 624 C C . ALA A 1 80 ? -13.029 -4.855 5.996 1.00 96.56 80 ALA A C 1
ATOM 626 O O . ALA A 1 80 ? -13.986 -4.559 5.273 1.00 96.56 80 ALA A O 1
ATOM 627 N N . GLY A 1 81 ? -12.021 -5.621 5.590 1.00 97.50 81 GLY A N 1
ATOM 628 C CA . GLY A 1 81 ? -11.876 -6.170 4.248 1.00 97.50 81 GLY A CA 1
ATOM 629 C C . GLY A 1 81 ? -10.752 -5.528 3.437 1.00 97.50 81 GLY A C 1
ATOM 630 O O . GLY A 1 81 ? -9.864 -4.849 3.955 1.00 97.50 81 GLY A O 1
ATOM 631 N N . VAL A 1 82 ? -10.782 -5.790 2.132 1.00 97.81 82 VAL A N 1
ATOM 632 C CA . VAL A 1 82 ? -9.763 -5.334 1.183 1.00 97.81 82 VAL A CA 1
ATOM 633 C C . VAL A 1 82 ? -10.167 -3.980 0.604 1.00 97.81 82 VAL A C 1
ATOM 635 O O . VAL A 1 82 ? -11.294 -3.797 0.144 1.00 97.81 82 VAL A O 1
ATOM 638 N N . SER A 1 83 ? -9.246 -3.018 0.608 1.00 97.00 83 SER A N 1
ATOM 639 C CA . SER A 1 83 ? -9.478 -1.709 0.000 1.00 97.00 83 SER A CA 1
ATOM 640 C C . SER A 1 83 ? -9.587 -1.791 -1.523 1.00 97.00 83 SER A C 1
ATOM 642 O O . SER A 1 83 ? -9.165 -2.756 -2.155 1.00 97.00 83 SER A O 1
ATOM 644 N N . ASN A 1 84 ? -10.029 -0.696 -2.145 1.00 97.00 84 ASN A N 1
ATOM 645 C CA . ASN A 1 84 ? -9.781 -0.499 -3.570 1.00 97.00 84 ASN A CA 1
ATOM 646 C C . ASN A 1 84 ? -8.271 -0.570 -3.873 1.00 97.00 84 ASN A C 1
ATOM 648 O O . ASN A 1 84 ? -7.448 -0.150 -3.049 1.00 97.00 84 ASN A O 1
ATOM 652 N N . VAL A 1 85 ? -7.930 -1.051 -5.067 1.00 97.94 85 VAL A N 1
ATOM 653 C CA . VAL A 1 85 ? -6.551 -1.065 -5.562 1.00 97.94 85 VAL A CA 1
ATOM 654 C C . VAL A 1 85 ? -6.155 0.347 -5.996 1.00 97.94 85 VAL A C 1
ATOM 656 O O . VAL A 1 85 ? -6.926 1.047 -6.655 1.00 97.94 85 VAL A O 1
ATOM 659 N N . ALA A 1 86 ? -4.959 0.776 -5.602 1.00 97.81 86 ALA A N 1
ATOM 660 C CA . ALA A 1 86 ? -4.292 1.959 -6.135 1.00 97.81 86 ALA A CA 1
ATOM 661 C C . ALA A 1 86 ? -3.130 1.517 -7.028 1.00 97.81 86 ALA A C 1
ATOM 663 O O . ALA A 1 86 ? -2.541 0.471 -6.786 1.00 97.81 86 ALA A O 1
ATOM 664 N N . SER A 1 87 ? -2.771 2.310 -8.031 1.00 97.12 87 SER A N 1
ATOM 665 C CA . SER A 1 87 ? -1.646 2.013 -8.923 1.00 97.12 87 SER A CA 1
ATOM 666 C C . SER A 1 87 ? -0.653 3.169 -8.965 1.00 97.12 87 SER A C 1
ATOM 668 O O . SER A 1 87 ? -1.054 4.329 -8.864 1.00 97.12 87 SER A O 1
ATOM 670 N N . GLY A 1 88 ? 0.626 2.863 -9.161 1.00 95.00 88 GLY A N 1
ATOM 671 C CA . GLY A 1 88 ? 1.692 3.846 -9.346 1.00 95.00 88 GLY A CA 1
ATOM 672 C C . GLY A 1 88 ? 2.758 3.323 -10.303 1.00 95.00 88 GLY A C 1
ATOM 673 O O . GLY A 1 88 ? 3.125 2.152 -10.234 1.00 95.00 88 GLY A O 1
ATOM 674 N N . ASN A 1 89 ? 3.235 4.182 -11.207 1.00 94.06 89 ASN A N 1
ATOM 675 C CA . ASN A 1 89 ? 4.378 3.868 -12.062 1.00 94.06 89 ASN A CA 1
ATOM 676 C C . ASN A 1 89 ? 5.663 4.263 -11.325 1.00 94.06 89 ASN A C 1
ATOM 678 O O . ASN A 1 89 ? 5.782 5.405 -10.874 1.00 94.06 89 ASN A O 1
ATOM 682 N N . ILE A 1 90 ? 6.562 3.297 -11.160 1.00 93.06 90 ILE A N 1
ATOM 683 C CA . ILE A 1 90 ? 7.775 3.384 -10.351 1.00 93.06 90 ILE A CA 1
ATOM 684 C C . ILE A 1 90 ? 8.986 3.717 -11.212 1.00 93.06 90 ILE A C 1
ATOM 686 O O . ILE A 1 90 ? 9.406 2.912 -12.074 1.00 93.06 90 ILE A O 1
#

pLDDT: mean 95.21, std 2.73, range [87.12, 98.31]

Foldseek 3Di:
DEWDDWDQDPQQKIKTKDFADFLAFFPAKWKWKDPPVPDTDTWDWPDGHDSHDGMTMTIDPGNDFAKMKMWMATHDDPDHGIDDIYMDGD

Radius of gyration: 12.64 Å; Cα contacts (8 Å, |Δi|>4): 219; chains: 1; bounding box: 37×23×29 Å